Protein AF-A0A139TUH9-F1 (afdb_monomer_lite)

Sequence (144 aa):
MQRNECKPGTEVIIRGTIKEDDGTNIIPILVTIHDNEHEEKIFFEPSSLEPVAPKYDPKREFRKGDIVRFVGRGRKNYLLSPDNMEEFTVLEDERHEQVLVKCCEYTASFHFADLELIKPIEEIKAAPRILECLKRQLAGVSWR

pLDDT: mean 73.47, std 13.48, range [38.75, 92.69]

Foldseek 3Di:
DDPVVPDPPDDDDFDWAFDDDPPDQPFATWTWGDDPPDTDTDGDHPVPDDPPPPPDDPPALAAQFFKKFFQCPPPPPWPDDDPGPDIWGFHHGDDPQWTWTDDPVDIDIDGSVRMDGPGHVVVVVVVVVVVVVVVVVVVPDDDD

Secondary structure (DSSP, 8-state):
--GGG--TT-------EEEE--SSSSS-EEEEEEETTEEEEEEE-GGG---SS-SS-TT-S--TT-EEEE---S----SSPPPTT-EEEE-S--BTTEEEEE-SS-EEEEEGGGEEEEE-HHHHHHHHHHHHHHHHHHHT----

Structure (mmCIF, N/CA/C/O backbone):
data_AF-A0A139TUH9-F1
#
_entry.id   AF-A0A139TUH9-F1
#
loop_
_atom_site.group_PDB
_atom_site.id
_atom_site.type_symbol
_atom_site.label_atom_id
_atom_site.label_alt_id
_atom_site.label_comp_id
_atom_site.label_asym_id
_atom_site.label_entity_id
_atom_site.label_seq_id
_atom_site.pdbx_PDB_ins_code
_atom_site.Cartn_x
_atom_site.Cartn_y
_atom_site.Cartn_z
_atom_site.occupancy
_atom_site.B_iso_or_equiv
_atom_site.auth_seq_id
_atom_site.auth_comp_id
_atom_site.auth_asym_id
_atom_site.auth_atom_id
_atom_site.pdbx_PDB_model_num
ATOM 1 N N . MET A 1 1 ? -15.244 -1.158 26.781 1.00 72.75 1 MET A N 1
ATOM 2 C CA . MET A 1 1 ? -16.588 -1.442 27.329 1.00 72.75 1 MET A CA 1
ATOM 3 C C . MET A 1 1 ? -16.433 -1.949 28.749 1.00 72.75 1 MET A C 1
ATOM 5 O O . MET A 1 1 ? -15.415 -2.568 29.045 1.00 72.75 1 MET A O 1
ATOM 9 N N . GLN A 1 2 ? -17.394 -1.671 29.623 1.00 84.00 2 GLN A N 1
ATOM 10 C CA . GLN A 1 2 ? -17.440 -2.224 30.977 1.00 84.00 2 GLN A CA 1
ATOM 11 C C . GLN A 1 2 ? -18.132 -3.598 30.982 1.00 84.00 2 GLN A C 1
ATOM 13 O O . GLN A 1 2 ? -18.945 -3.898 30.113 1.00 84.00 2 GLN A O 1
ATOM 18 N N . ARG A 1 3 ? -17.839 -4.453 31.975 1.00 85.19 3 ARG A N 1
ATOM 19 C CA . ARG A 1 3 ? -18.349 -5.843 32.019 1.00 85.19 3 ARG A CA 1
ATOM 20 C C . ARG A 1 3 ? -19.882 -5.931 32.021 1.00 85.19 3 ARG A C 1
ATOM 22 O O . ARG A 1 3 ? -20.439 -6.870 31.468 1.00 85.19 3 ARG A O 1
ATOM 29 N N . ASN A 1 4 ? -20.559 -4.963 32.629 1.00 89.06 4 ASN A N 1
ATOM 30 C CA . ASN A 1 4 ? -22.023 -4.851 32.662 1.00 89.06 4 ASN A CA 1
ATOM 31 C C . ASN A 1 4 ? -22.647 -4.409 31.319 1.00 89.06 4 ASN A C 1
ATOM 33 O O . ASN A 1 4 ? -23.856 -4.552 31.134 1.00 89.06 4 ASN A O 1
ATOM 37 N N . GLU A 1 5 ? -21.844 -3.889 30.390 1.00 85.56 5 GLU A N 1
ATOM 38 C CA . GLU A 1 5 ? -22.258 -3.501 29.036 1.00 85.56 5 GLU A CA 1
ATOM 39 C C . GLU A 1 5 ? -22.130 -4.666 28.040 1.00 85.56 5 GLU A C 1
ATOM 41 O O . GLU A 1 5 ? -22.737 -4.627 26.973 1.00 85.56 5 GLU A O 1
ATOM 46 N N . CYS A 1 6 ? -21.388 -5.724 28.389 1.00 88.31 6 CYS A N 1
ATOM 47 C CA . CYS A 1 6 ? -21.193 -6.912 27.558 1.00 88.31 6 CYS A CA 1
ATOM 48 C C . CYS A 1 6 ? -22.419 -7.840 27.618 1.00 88.31 6 CYS A C 1
ATOM 50 O O . CYS A 1 6 ? -22.446 -8.805 28.386 1.00 88.31 6 CYS A O 1
ATOM 52 N N . LYS A 1 7 ? -23.453 -7.541 26.826 1.00 92.69 7 LYS A N 1
ATOM 53 C CA . LYS A 1 7 ? -24.684 -8.344 26.742 1.00 92.69 7 LYS A CA 1
ATOM 54 C C . LYS A 1 7 ? -24.660 -9.272 25.515 1.00 92.69 7 LYS A C 1
ATOM 56 O O . LYS A 1 7 ? -24.067 -8.915 24.498 1.00 92.69 7 LYS A O 1
ATOM 61 N N . PRO A 1 8 ? -25.313 -10.450 25.564 1.00 92.44 8 PRO A N 1
ATOM 62 C CA . PRO A 1 8 ? -25.478 -11.287 24.377 1.00 92.44 8 PRO A CA 1
ATOM 63 C C . PRO A 1 8 ? -26.131 -10.506 23.228 1.00 92.44 8 PRO A C 1
ATOM 65 O O . PRO A 1 8 ? -27.106 -9.789 23.446 1.00 92.44 8 PRO A O 1
ATOM 68 N N . GLY A 1 9 ? -25.586 -10.644 22.019 1.00 87.38 9 GLY A N 1
ATOM 69 C CA . GLY A 1 9 ? -26.046 -9.916 20.831 1.00 87.38 9 GLY A CA 1
ATOM 70 C C . GLY A 1 9 ? -25.457 -8.511 20.662 1.00 87.38 9 GLY A C 1
ATOM 71 O O . GLY A 1 9 ? -25.815 -7.826 19.712 1.00 87.38 9 GLY A O 1
ATOM 72 N N . THR A 1 10 ? -24.565 -8.057 21.549 1.00 86.44 10 THR A N 1
ATOM 73 C CA . THR A 1 10 ? -23.811 -6.818 21.325 1.00 86.44 10 THR A CA 1
ATOM 74 C C . THR A 1 10 ? -22.700 -7.045 20.301 1.00 86.44 10 THR A C 1
ATOM 76 O O . THR A 1 10 ? -21.795 -7.845 20.533 1.00 86.44 10 THR A O 1
ATOM 79 N N . GLU A 1 11 ? -22.762 -6.328 19.180 1.00 85.00 11 GLU A N 1
ATOM 80 C CA . GLU A 1 11 ? -21.690 -6.293 18.185 1.00 85.00 11 GLU A CA 1
ATOM 81 C C . GLU A 1 11 ? -20.485 -5.515 18.726 1.00 85.00 11 GLU A C 1
ATOM 83 O O . GLU A 1 11 ? -20.629 -4.453 19.338 1.00 85.00 11 GLU A O 1
ATOM 88 N N . VAL A 1 12 ? -19.283 -6.049 18.512 1.00 82.50 12 VAL A N 1
ATOM 89 C CA . VAL A 1 12 ? -18.024 -5.454 18.972 1.00 82.50 12 VAL A CA 1
ATOM 90 C C . VAL A 1 12 ? -16.986 -5.494 17.856 1.00 82.50 12 VAL A C 1
ATOM 92 O O . VAL A 1 12 ? -16.961 -6.428 17.061 1.00 82.50 12 VAL A O 1
ATOM 95 N N . ILE A 1 13 ? -16.103 -4.493 17.821 1.00 79.69 13 ILE A N 1
ATOM 96 C CA . ILE A 1 13 ? -14.946 -4.459 16.918 1.00 79.69 13 ILE A CA 1
ATOM 97 C C . ILE A 1 13 ? -13.692 -4.684 17.754 1.00 79.69 13 ILE A C 1
ATOM 99 O O . ILE A 1 13 ? -13.361 -3.868 18.619 1.00 79.69 13 ILE A O 1
ATOM 103 N N . ILE A 1 14 ? -12.981 -5.772 17.474 1.00 77.44 14 ILE A N 1
ATOM 104 C CA . ILE A 1 14 ? -11.679 -6.062 18.073 1.00 77.44 14 ILE A CA 1
ATOM 105 C C . ILE A 1 14 ? -10.605 -5.668 17.062 1.00 77.44 14 ILE A C 1
ATOM 107 O O . ILE A 1 14 ? -10.691 -6.012 15.887 1.00 77.44 14 ILE A O 1
ATOM 111 N N . ARG A 1 15 ? -9.600 -4.911 17.507 1.00 75.38 15 ARG A N 1
ATOM 112 C CA . ARG A 1 15 ? -8.463 -4.516 16.669 1.00 75.38 15 ARG A CA 1
ATOM 113 C C . ARG A 1 15 ? -7.263 -5.393 16.998 1.00 75.38 15 ARG A C 1
ATOM 115 O O . ARG A 1 15 ? -6.936 -5.570 18.167 1.00 75.38 15 ARG A O 1
ATOM 122 N N . GLY A 1 16 ? -6.596 -5.887 15.966 1.00 77.88 16 GLY A N 1
ATOM 123 C CA . GLY A 1 16 ? -5.379 -6.682 16.076 1.00 77.88 16 GLY A CA 1
ATOM 124 C C . GLY A 1 16 ? -4.411 -6.370 14.941 1.00 77.88 16 GLY A C 1
ATOM 125 O O . GLY A 1 16 ? -4.716 -5.574 14.052 1.00 77.88 16 GLY A O 1
ATOM 126 N N . THR A 1 17 ? -3.235 -6.986 14.986 1.00 80.81 17 THR A N 1
ATOM 127 C CA . THR A 1 17 ? -2.209 -6.871 13.941 1.00 80.81 17 THR A CA 1
ATOM 128 C C . THR A 1 17 ? -1.939 -8.247 13.351 1.00 80.81 17 THR A C 1
ATOM 130 O O . THR A 1 17 ? -1.748 -9.203 14.101 1.00 80.81 17 THR A O 1
ATOM 133 N N . ILE A 1 18 ? -1.905 -8.352 12.022 1.00 82.00 18 ILE A N 1
ATOM 134 C CA . ILE A 1 18 ? -1.500 -9.585 11.337 1.00 82.00 18 ILE A CA 1
ATOM 135 C C . ILE A 1 18 ? -0.025 -9.848 11.651 1.00 82.00 18 ILE A C 1
ATOM 137 O O . ILE A 1 18 ? 0.817 -8.971 11.456 1.00 82.00 18 ILE A O 1
ATOM 141 N N . LYS A 1 19 ? 0.275 -11.041 12.164 1.00 80.25 19 LYS A N 1
ATOM 142 C CA . LYS A 1 19 ? 1.633 -11.469 12.508 1.00 80.25 19 LYS A CA 1
ATOM 143 C C . LYS A 1 19 ? 2.261 -12.263 11.372 1.00 80.25 19 LYS A C 1
ATOM 145 O O . LYS A 1 19 ? 3.390 -11.974 10.992 1.00 80.25 19 LYS A O 1
ATOM 150 N N . GLU A 1 20 ? 1.523 -13.234 10.845 1.00 76.12 20 GLU A N 1
ATOM 151 C CA . GLU A 1 20 ? 1.968 -14.147 9.793 1.00 76.12 20 GLU A CA 1
ATOM 152 C C . GLU A 1 20 ? 0.795 -14.492 8.865 1.00 76.12 20 GLU A C 1
ATOM 154 O O . GLU A 1 20 ? -0.350 -14.615 9.309 1.00 76.12 20 GLU A O 1
ATOM 159 N N . ASP A 1 21 ? 1.120 -14.648 7.585 1.00 81.44 21 ASP A N 1
ATOM 160 C CA . ASP A 1 21 ? 0.280 -15.197 6.523 1.00 81.44 21 ASP A CA 1
ATOM 161 C C . ASP A 1 21 ? 1.205 -16.042 5.633 1.00 81.44 21 ASP A C 1
ATOM 163 O O . ASP A 1 21 ? 2.278 -15.573 5.239 1.00 81.44 21 ASP A O 1
ATOM 167 N N . ASP A 1 22 ? 0.837 -17.297 5.376 1.00 76.00 22 ASP A N 1
ATOM 168 C CA . ASP A 1 22 ? 1.632 -18.213 4.552 1.00 76.00 22 ASP A CA 1
ATOM 169 C C . ASP A 1 22 ? 1.313 -18.096 3.050 1.00 76.00 22 ASP A C 1
ATOM 171 O O . ASP A 1 22 ? 1.950 -18.757 2.225 1.00 76.00 22 ASP A O 1
ATOM 175 N N . GLY A 1 23 ? 0.360 -17.227 2.685 1.00 71.56 23 GLY A N 1
ATOM 176 C CA . GLY A 1 23 ? -0.062 -16.978 1.308 1.00 71.56 23 GLY A CA 1
ATOM 177 C C . GLY A 1 23 ? -0.900 -18.109 0.712 1.00 71.56 23 GLY A C 1
ATOM 178 O O . GLY A 1 23 ? -1.149 -18.122 -0.497 1.00 71.56 23 GLY A O 1
ATOM 179 N N . THR A 1 24 ? -1.322 -19.071 1.532 1.00 72.56 24 THR A N 1
ATOM 180 C CA . THR A 1 24 ? -2.201 -20.167 1.144 1.00 72.56 24 THR A CA 1
ATOM 181 C C . THR A 1 24 ? -3.566 -20.013 1.805 1.00 72.56 24 THR A C 1
ATOM 183 O O . THR A 1 24 ? -3.721 -19.389 2.845 1.00 72.56 24 THR A O 1
ATOM 186 N N . ASN A 1 25 ? -4.579 -20.662 1.236 1.00 73.06 25 ASN A N 1
ATOM 187 C CA . ASN A 1 25 ? -5.897 -20.747 1.873 1.00 73.06 25 ASN A CA 1
ATOM 188 C C . ASN A 1 25 ? -5.989 -21.932 2.853 1.00 73.06 25 ASN A C 1
ATOM 190 O O . ASN A 1 25 ? -7.088 -22.374 3.179 1.00 73.06 25 ASN A O 1
ATOM 194 N N . ILE A 1 26 ? -4.851 -22.530 3.228 1.00 72.50 26 ILE A N 1
ATOM 195 C CA . ILE A 1 26 ? -4.803 -23.733 4.067 1.00 72.50 26 ILE A CA 1
ATOM 196 C C . ILE A 1 26 ? -4.783 -23.340 5.544 1.00 72.50 26 ILE A C 1
ATOM 198 O O . ILE A 1 26 ? -5.393 -24.026 6.365 1.00 72.50 26 ILE A O 1
ATOM 202 N N . ILE A 1 27 ? -4.090 -22.249 5.878 1.00 72.19 27 ILE A N 1
ATOM 203 C CA . ILE A 1 27 ? -3.929 -21.775 7.250 1.00 72.19 27 ILE A CA 1
ATOM 204 C C . ILE A 1 27 ? -4.627 -20.414 7.387 1.00 72.19 27 ILE A C 1
ATOM 206 O O . ILE A 1 27 ? -4.357 -19.512 6.597 1.00 72.19 27 ILE A O 1
ATOM 210 N N . PRO A 1 28 ? -5.521 -20.232 8.376 1.00 78.31 28 PRO A N 1
ATOM 211 C CA . PRO A 1 28 ? -6.118 -18.928 8.638 1.00 78.31 28 PRO A CA 1
ATOM 212 C C . PRO A 1 28 ? -5.060 -17.908 9.089 1.00 78.31 28 PRO A C 1
ATOM 214 O O . PRO A 1 28 ? -4.001 -18.266 9.606 1.00 78.31 28 PRO A O 1
ATOM 217 N N . ILE A 1 29 ? -5.361 -16.619 8.957 1.00 80.50 29 ILE A N 1
ATOM 218 C CA . ILE A 1 29 ? -4.413 -15.541 9.252 1.00 80.50 29 ILE A CA 1
ATOM 219 C C . ILE A 1 29 ? -4.152 -15.471 10.758 1.00 80.50 29 ILE A C 1
ATOM 221 O O . ILE A 1 29 ? -5.082 -15.365 11.566 1.00 80.50 29 ILE A O 1
ATOM 225 N N . LEU A 1 30 ? -2.873 -15.483 11.141 1.00 80.56 30 LEU A N 1
ATOM 226 C CA . LEU A 1 30 ? -2.466 -15.321 12.530 1.00 8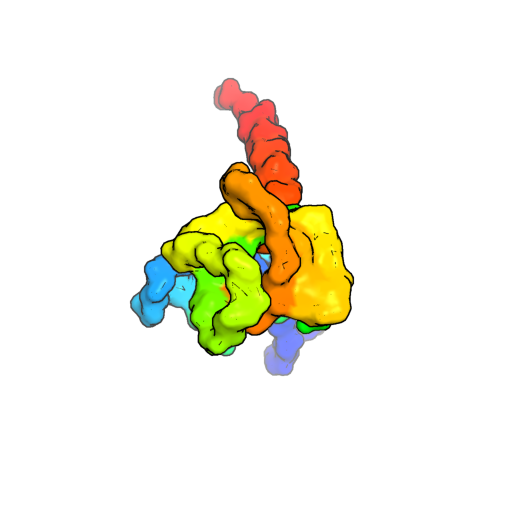0.56 30 LEU A CA 1
ATOM 227 C C . LEU A 1 30 ? -2.517 -13.841 12.915 1.00 80.56 30 LEU A C 1
ATOM 229 O O . LEU A 1 30 ? -1.710 -13.036 12.442 1.00 80.56 30 LEU A O 1
ATOM 233 N N . VAL A 1 31 ? -3.422 -13.486 13.825 1.00 80.50 31 VAL A N 1
ATOM 234 C CA . VAL A 1 31 ? -3.579 -12.120 14.331 1.00 80.50 31 VAL A CA 1
ATOM 235 C C . VAL A 1 31 ? -3.193 -12.065 15.805 1.00 80.50 31 VAL A C 1
ATOM 237 O O . VAL A 1 31 ? -3.652 -12.860 16.626 1.00 80.50 31 VAL A O 1
ATOM 240 N N . THR A 1 32 ? -2.359 -11.089 16.151 1.00 81.38 32 THR A N 1
ATOM 241 C CA . THR A 1 32 ? -2.093 -10.720 17.542 1.00 81.38 32 THR A CA 1
ATOM 242 C C . THR A 1 32 ? -3.101 -9.669 17.976 1.00 81.38 32 THR A C 1
ATOM 244 O O . THR A 1 32 ? -3.185 -8.595 17.371 1.00 81.38 32 THR A O 1
ATOM 247 N N . ILE A 1 33 ? -3.826 -9.947 19.054 1.00 81.06 33 ILE A N 1
ATOM 248 C CA . ILE A 1 33 ? -4.682 -8.968 19.723 1.00 81.06 33 ILE A CA 1
ATOM 249 C C . ILE A 1 33 ? -3.920 -8.524 20.971 1.00 81.06 33 ILE A C 1
ATOM 251 O O . ILE A 1 33 ? -3.615 -9.339 21.837 1.00 81.06 33 ILE A O 1
ATOM 255 N N . HIS A 1 34 ? -3.524 -7.251 21.027 1.00 65.88 34 HIS A N 1
ATOM 256 C CA . HIS A 1 34 ? -2.811 -6.734 22.192 1.00 65.88 34 HIS A CA 1
ATOM 257 C C . HIS A 1 34 ? -3.788 -6.537 23.350 1.00 65.88 34 HIS A C 1
ATOM 259 O O . HIS A 1 34 ? -4.624 -5.635 23.302 1.00 65.88 34 HIS A O 1
ATOM 265 N N . ASP A 1 35 ? -3.626 -7.335 24.402 1.00 55.41 35 ASP A N 1
ATOM 266 C CA . ASP A 1 35 ? -3.976 -6.924 25.755 1.00 55.41 35 ASP A CA 1
ATOM 267 C C . ASP A 1 35 ? -2.681 -6.497 26.457 1.00 55.41 35 ASP A C 1
ATOM 269 O O . ASP A 1 35 ? -1.619 -7.064 26.198 1.00 55.41 35 ASP A O 1
ATOM 273 N N . ASN A 1 36 ? -2.734 -5.458 27.289 1.00 52.19 36 ASN A N 1
ATOM 274 C CA . ASN A 1 36 ? -1.568 -4.678 27.737 1.00 52.19 36 ASN A CA 1
ATOM 275 C C . ASN A 1 36 ? -0.472 -5.481 28.469 1.00 52.19 36 ASN A C 1
ATOM 277 O O . ASN A 1 36 ? 0.595 -4.934 28.742 1.00 52.19 36 ASN A O 1
ATOM 281 N N . GLU A 1 37 ? -0.705 -6.759 28.770 1.00 54.97 37 GLU A N 1
ATOM 282 C CA . GLU A 1 37 ? 0.250 -7.630 29.451 1.00 54.97 37 GLU A CA 1
ATOM 283 C C . GLU A 1 37 ? 0.468 -8.985 28.755 1.00 54.97 37 GLU A C 1
ATOM 285 O O . GLU A 1 37 ? 1.505 -9.601 29.005 1.00 54.97 37 GLU A O 1
ATOM 290 N N . HIS A 1 38 ? -0.419 -9.450 27.860 1.00 57.41 38 HIS A N 1
ATOM 291 C CA . HIS A 1 38 ? -0.342 -10.775 27.219 1.00 57.41 38 HIS A CA 1
ATOM 292 C C . HIS A 1 38 ? -0.664 -10.712 25.714 1.00 57.41 38 HIS A C 1
ATOM 294 O O . HIS A 1 38 ? -1.657 -10.125 25.289 1.00 57.41 38 HIS A O 1
ATOM 300 N N . GLU A 1 39 ? 0.179 -11.350 24.894 1.00 61.88 39 GLU A N 1
ATOM 301 C CA . GLU A 1 39 ? -0.109 -11.582 23.474 1.00 61.88 39 GLU A CA 1
ATOM 302 C C . GLU A 1 39 ? -0.966 -12.841 23.328 1.00 61.88 39 GLU A C 1
ATOM 304 O O . GLU A 1 39 ? -0.444 -13.959 23.342 1.00 61.88 39 GLU A O 1
ATOM 309 N N . GLU A 1 40 ? -2.275 -12.674 23.144 1.00 66.38 40 GLU A N 1
ATOM 310 C CA . GLU A 1 40 ? -3.107 -13.769 22.655 1.00 66.38 40 GLU A CA 1
ATOM 311 C C . GLU A 1 40 ? -3.015 -13.852 21.128 1.00 66.38 40 GLU A C 1
ATOM 313 O O . GLU A 1 40 ? -3.193 -12.874 20.393 1.00 66.38 40 GLU A O 1
ATOM 318 N N . LYS A 1 41 ? -2.687 -15.057 20.659 1.00 71.50 41 LYS A N 1
ATOM 319 C CA . LYS A 1 41 ? -2.603 -15.418 19.247 1.00 71.50 41 LYS A CA 1
ATOM 320 C C . LYS A 1 41 ? -3.909 -16.079 18.843 1.00 71.50 41 LYS A C 1
ATOM 322 O O . LYS A 1 41 ? -4.210 -17.169 19.325 1.00 71.50 41 LYS A O 1
ATOM 327 N N . ILE A 1 42 ? -4.658 -15.432 17.959 1.00 78.94 42 ILE A N 1
ATOM 328 C CA . ILE A 1 42 ? -5.939 -15.946 17.476 1.00 78.94 42 ILE A CA 1
ATOM 329 C C . ILE A 1 42 ? -5.886 -16.020 15.952 1.00 78.94 42 ILE A C 1
ATOM 331 O O . ILE A 1 42 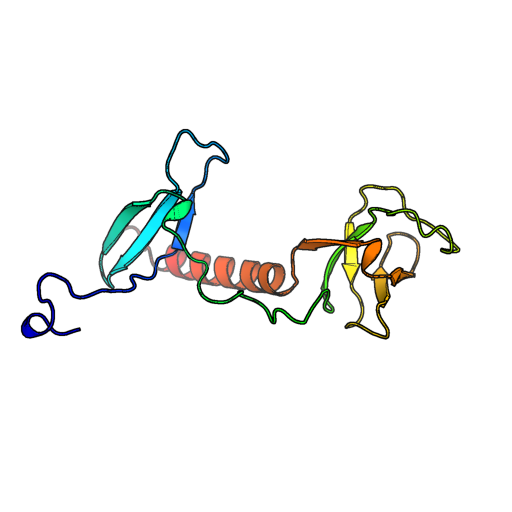? -5.355 -15.135 15.282 1.00 78.94 42 ILE A O 1
ATOM 335 N N . PHE A 1 43 ? -6.414 -17.115 15.419 1.00 82.38 43 PHE A N 1
ATOM 336 C CA . PHE A 1 43 ? -6.514 -17.360 13.989 1.00 82.38 43 PHE A CA 1
ATOM 337 C C . PHE A 1 43 ? -7.857 -16.850 13.473 1.00 82.38 43 PHE A C 1
ATOM 339 O O . PHE A 1 43 ? -8.900 -17.159 14.051 1.00 82.38 43 PHE A O 1
ATOM 346 N N . PHE A 1 44 ? -7.826 -16.086 12.385 1.00 81.69 44 PHE A N 1
ATOM 347 C CA . PHE A 1 44 ? -9.020 -15.562 11.731 1.00 81.69 44 PHE A CA 1
ATOM 348 C C . PHE A 1 44 ? -9.039 -15.954 10.260 1.00 81.69 44 PHE A C 1
ATOM 350 O O . PHE A 1 44 ? -8.024 -15.883 9.571 1.00 81.69 44 PHE A O 1
ATOM 357 N N . GLU A 1 45 ? -10.220 -16.310 9.763 1.00 81.88 45 GLU A N 1
ATOM 358 C CA . GLU A 1 45 ? -10.443 -16.396 8.322 1.00 81.88 45 GLU A CA 1
ATOM 359 C C . GLU A 1 45 ? -10.271 -15.006 7.685 1.00 81.88 45 GLU A C 1
ATOM 361 O O . GLU A 1 45 ? -10.781 -14.027 8.245 1.00 81.88 45 GLU A O 1
ATOM 366 N N . PRO A 1 46 ? -9.626 -14.891 6.509 1.00 78.50 46 PRO A N 1
ATOM 367 C CA . PRO A 1 46 ? -9.437 -13.607 5.835 1.00 78.50 46 PRO A CA 1
ATOM 368 C C . PRO A 1 46 ? -10.743 -12.837 5.610 1.00 78.50 46 PRO A C 1
ATOM 370 O O . PRO A 1 46 ? -10.771 -11.618 5.742 1.00 78.50 46 PRO A O 1
ATOM 373 N N . SER A 1 47 ? -11.846 -13.541 5.331 1.00 80.00 47 SER A N 1
ATOM 374 C CA . SER A 1 47 ? -13.173 -12.942 5.119 1.00 80.00 47 SER A CA 1
ATOM 375 C C . SER A 1 47 ? -13.757 -12.255 6.356 1.00 80.00 47 SER A C 1
ATOM 377 O O . SER A 1 47 ? -14.713 -11.496 6.233 1.00 80.00 47 SER A O 1
ATOM 379 N N . SER A 1 48 ? -13.219 -12.548 7.539 1.00 78.75 48 SER A N 1
ATOM 380 C CA . SER A 1 48 ? -13.654 -11.984 8.820 1.00 78.75 48 SER A CA 1
ATOM 381 C C . SER A 1 48 ? -12.808 -10.781 9.245 1.00 78.75 48 SER A C 1
ATOM 383 O O . SER A 1 48 ? -13.053 -10.204 10.304 1.00 78.75 48 SER A O 1
ATOM 385 N N . LEU A 1 49 ? -11.788 -10.427 8.456 1.00 78.75 49 LEU A N 1
ATOM 386 C CA . LEU A 1 49 ? -10.898 -9.307 8.720 1.00 78.75 49 LEU A CA 1
ATOM 387 C C . LEU A 1 49 ? -11.263 -8.132 7.820 1.00 78.75 49 LEU A C 1
ATOM 389 O O . LEU A 1 49 ? -11.246 -8.229 6.595 1.00 78.75 49 LEU A O 1
ATOM 393 N N . GLU A 1 50 ? -11.514 -6.987 8.440 1.00 76.12 50 GLU A N 1
ATOM 394 C CA . GLU A 1 50 ? -11.625 -5.722 7.728 1.00 76.12 50 GLU A CA 1
ATOM 395 C C . GLU A 1 50 ? -10.364 -4.890 7.977 1.00 76.12 50 GLU A C 1
ATOM 397 O O . GLU A 1 50 ? -9.933 -4.745 9.130 1.00 76.12 50 GLU A O 1
ATOM 402 N N . PRO A 1 51 ? -9.748 -4.312 6.930 1.00 69.00 51 PRO A N 1
ATOM 403 C CA . PRO A 1 51 ? -8.666 -3.369 7.133 1.00 69.00 51 PRO A CA 1
ATOM 404 C C . PRO A 1 51 ? -9.209 -2.172 7.915 1.00 69.00 51 PRO A C 1
ATOM 406 O O . PRO A 1 51 ? -10.138 -1.488 7.480 1.00 69.00 51 PRO A O 1
ATOM 409 N N . VAL A 1 52 ? -8.601 -1.876 9.066 1.00 67.25 52 VAL A N 1
ATOM 410 C CA . VAL A 1 52 ? -8.768 -0.560 9.692 1.00 67.25 52 VAL A CA 1
ATOM 411 C C . VAL A 1 52 ? -8.352 0.448 8.631 1.00 67.25 52 VAL A C 1
ATOM 413 O O . VAL A 1 52 ? -7.231 0.319 8.151 1.00 67.25 52 VAL A O 1
ATOM 416 N N . ALA A 1 53 ? -9.283 1.339 8.251 1.00 56.25 53 ALA A N 1
ATOM 417 C CA . ALA A 1 53 ? -9.197 2.404 7.243 1.00 56.25 53 ALA A CA 1
ATOM 418 C C . ALA A 1 53 ? -7.814 2.567 6.592 1.00 56.25 53 ALA A C 1
ATOM 420 O O . ALA A 1 53 ? -6.840 2.713 7.334 1.00 56.25 53 ALA A O 1
ATOM 421 N N . PRO A 1 54 ? -7.722 2.610 5.245 1.00 54.03 54 PRO A N 1
ATOM 422 C CA . PRO A 1 54 ? -6.462 2.468 4.525 1.00 54.03 54 PRO A CA 1
ATOM 423 C C . PRO A 1 54 ? -5.366 3.280 5.205 1.00 54.03 54 PRO A C 1
ATOM 425 O O . PRO A 1 54 ? -5.534 4.465 5.493 1.00 54.03 54 PRO A O 1
ATOM 428 N N . LYS A 1 55 ? -4.244 2.612 5.495 1.00 54.50 55 LYS A N 1
ATOM 429 C CA . LYS A 1 55 ? -3.078 3.167 6.206 1.00 54.50 55 LYS A CA 1
ATOM 430 C C . LYS A 1 55 ? -2.567 4.473 5.571 1.00 54.50 55 LYS A C 1
ATOM 432 O O . LYS A 1 55 ? -1.784 5.198 6.184 1.00 54.50 55 LYS A O 1
ATOM 437 N N . TYR A 1 56 ? -3.034 4.770 4.358 1.00 58.38 56 TYR A N 1
ATOM 438 C CA . TYR A 1 56 ? -2.699 5.908 3.531 1.00 58.38 56 TYR A CA 1
ATOM 439 C C . TYR A 1 56 ? -3.953 6.557 2.942 1.00 58.38 56 TYR A C 1
ATOM 441 O O . TYR A 1 56 ? -4.994 5.920 2.802 1.00 58.38 56 TYR A O 1
ATOM 449 N N . ASP A 1 57 ? -3.822 7.835 2.587 1.00 57.88 57 ASP A N 1
ATOM 450 C CA . ASP A 1 57 ? -4.868 8.600 1.912 1.00 57.88 57 ASP A CA 1
ATOM 451 C C . ASP A 1 57 ? -5.348 7.844 0.657 1.00 57.88 57 ASP A C 1
ATOM 453 O O . ASP A 1 57 ? -4.549 7.665 -0.261 1.00 57.88 57 ASP A O 1
ATOM 457 N N . PRO A 1 58 ? -6.616 7.395 0.588 1.00 57.81 58 PRO A N 1
ATOM 458 C CA . PRO A 1 58 ? -7.123 6.623 -0.546 1.00 57.81 58 PRO A CA 1
ATOM 459 C C . PRO A 1 58 ? -7.139 7.416 -1.859 1.00 57.81 58 PRO A C 1
ATOM 461 O O . PRO A 1 58 ? -7.418 6.843 -2.907 1.00 57.81 58 PRO A O 1
ATOM 464 N N . LYS A 1 59 ? -6.876 8.729 -1.812 1.00 67.56 59 LYS A N 1
ATOM 465 C CA . LYS A 1 59 ? -6.776 9.593 -2.992 1.00 67.56 59 LYS A CA 1
ATOM 466 C C . LYS A 1 59 ? -5.368 9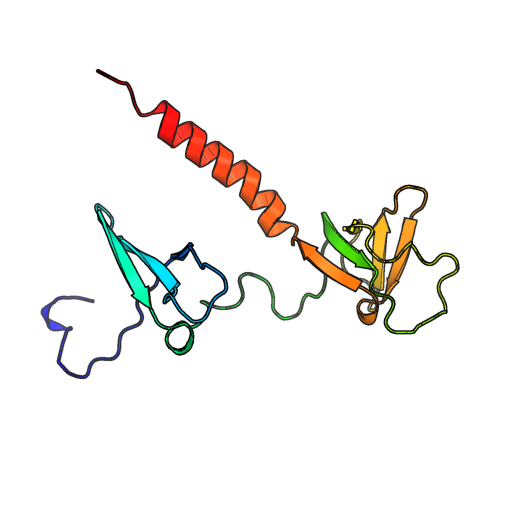.702 -3.572 1.00 67.56 59 LYS A C 1
ATOM 468 O O . LYS A 1 59 ? -5.247 10.274 -4.648 1.00 67.56 59 LYS A O 1
ATOM 473 N N . ARG A 1 60 ? -4.328 9.231 -2.872 1.00 73.31 60 ARG A N 1
ATOM 474 C CA . ARG A 1 60 ? -2.954 9.286 -3.390 1.00 73.31 60 ARG A CA 1
ATOM 475 C C . ARG A 1 60 ? -2.629 8.015 -4.172 1.00 73.31 60 ARG A C 1
ATOM 477 O O . ARG A 1 60 ? -2.904 6.916 -3.694 1.00 73.31 60 ARG A O 1
ATOM 484 N N . GLU A 1 61 ? -1.974 8.172 -5.309 1.00 76.88 61 GLU A N 1
ATOM 485 C CA . GLU A 1 61 ? -1.370 7.095 -6.091 1.00 76.88 61 GLU A CA 1
ATOM 486 C C . GLU A 1 61 ? 0.139 6.955 -5.791 1.00 76.88 61 GLU A C 1
ATOM 488 O O . GLU A 1 61 ? 0.619 5.836 -5.623 1.00 76.88 61 GLU A O 1
ATOM 493 N N . PHE A 1 62 ? 0.883 8.062 -5.625 1.00 86.12 62 PHE A N 1
ATOM 494 C CA . PHE A 1 62 ? 2.337 8.091 -5.391 1.00 86.12 62 PHE A CA 1
ATOM 495 C C . PHE A 1 62 ? 2.786 9.271 -4.501 1.00 86.12 62 PHE A C 1
ATOM 497 O O . PHE A 1 62 ? 2.135 10.304 -4.393 1.00 86.12 62 PHE A O 1
ATOM 504 N N . ARG A 1 63 ? 3.938 9.156 -3.837 1.00 86.69 63 ARG A N 1
ATOM 505 C CA . ARG A 1 63 ? 4.575 10.237 -3.062 1.00 86.69 63 ARG A CA 1
ATOM 506 C C . ARG A 1 63 ? 6.079 10.239 -3.212 1.00 86.69 63 ARG A C 1
ATOM 508 O O . ARG A 1 63 ? 6.702 9.207 -3.456 1.00 86.69 63 ARG A O 1
ATOM 515 N N . LYS A 1 64 ? 6.683 11.397 -2.943 1.00 89.38 64 LYS A N 1
ATOM 516 C CA . LYS A 1 64 ? 8.132 11.526 -2.816 1.00 89.38 64 LYS A CA 1
ATOM 517 C C . LYS A 1 64 ? 8.712 10.474 -1.867 1.00 89.38 64 LYS A C 1
ATOM 519 O O . LYS A 1 64 ? 8.442 10.475 -0.663 1.00 89.38 64 LYS A O 1
ATOM 524 N N . GLY A 1 65 ? 9.597 9.646 -2.414 1.00 86.56 65 GLY A N 1
ATOM 525 C CA . GLY A 1 65 ? 10.295 8.568 -1.722 1.00 86.56 65 GLY A CA 1
ATOM 526 C C . GLY A 1 65 ? 9.668 7.181 -1.883 1.00 86.56 65 GLY A C 1
ATOM 527 O O . GLY A 1 65 ? 10.273 6.222 -1.409 1.00 86.56 65 GLY A O 1
ATOM 528 N N . ASP A 1 66 ? 8.506 7.054 -2.527 1.00 89.19 66 ASP A N 1
ATOM 529 C CA . ASP A 1 66 ? 7.938 5.748 -2.872 1.00 89.19 66 ASP A CA 1
ATOM 530 C C . ASP A 1 66 ? 8.877 4.988 -3.822 1.00 89.19 66 ASP A C 1
ATOM 532 O O . ASP A 1 66 ? 9.587 5.593 -4.634 1.00 89.19 66 ASP A O 1
ATOM 536 N N . ILE A 1 67 ? 8.876 3.658 -3.723 1.00 89.19 67 ILE A N 1
ATOM 537 C CA . ILE A 1 67 ? 9.544 2.765 -4.669 1.00 89.19 67 ILE A CA 1
ATOM 538 C C . ILE A 1 67 ? 8.496 2.204 -5.617 1.00 89.19 67 ILE A C 1
ATOM 540 O O . ILE A 1 67 ? 7.524 1.578 -5.187 1.00 89.19 67 ILE A O 1
ATOM 544 N N . VAL A 1 68 ? 8.710 2.426 -6.905 1.00 88.50 68 VAL A N 1
ATOM 545 C CA . VAL A 1 68 ? 7.786 2.072 -7.981 1.00 88.50 68 VAL A CA 1
ATOM 546 C C . VAL A 1 68 ? 8.495 1.239 -9.035 1.00 88.50 68 VAL A C 1
ATOM 548 O O . VAL A 1 68 ? 9.715 1.285 -9.150 1.00 88.50 68 VAL A O 1
ATOM 551 N N . ARG A 1 69 ? 7.738 0.498 -9.833 1.00 88.19 69 ARG A N 1
ATOM 552 C CA . ARG A 1 69 ? 8.247 -0.283 -10.961 1.00 88.19 69 ARG A CA 1
ATOM 553 C C . ARG A 1 69 ? 7.544 0.138 -12.236 1.00 88.19 69 ARG A C 1
ATOM 555 O O . ARG A 1 69 ? 6.334 0.354 -12.234 1.00 88.19 69 ARG A O 1
ATOM 562 N N . PHE A 1 70 ? 8.293 0.221 -13.330 1.00 85.44 70 PHE A N 1
ATOM 563 C CA . PHE A 1 70 ? 7.699 0.431 -14.644 1.00 85.44 70 PHE A CA 1
ATOM 564 C C . PHE A 1 70 ? 7.074 -0.873 -15.153 1.00 85.44 70 PHE A C 1
ATOM 566 O O . PHE A 1 70 ? 7.748 -1.900 -15.250 1.00 85.44 70 PHE A O 1
ATOM 573 N N . VAL A 1 71 ? 5.778 -0.827 -15.461 1.00 82.69 71 VAL A N 1
ATOM 574 C CA . VAL A 1 71 ? 5.003 -1.976 -15.967 1.00 82.69 71 VAL A CA 1
ATOM 575 C C . VAL A 1 71 ? 4.507 -1.779 -17.397 1.00 82.69 71 VAL A C 1
ATOM 577 O O . VAL A 1 71 ? 3.992 -2.721 -17.994 1.00 82.69 71 VAL A O 1
ATOM 580 N N . GLY A 1 72 ? 4.667 -0.573 -17.956 1.00 71.25 72 GLY A N 1
ATOM 581 C CA . GLY A 1 72 ? 4.461 -0.280 -19.374 1.00 71.25 72 GLY A CA 1
ATOM 582 C C . GLY A 1 72 ? 3.146 -0.822 -19.939 1.00 71.25 72 GLY A C 1
ATOM 583 O O . GLY A 1 72 ? 3.161 -1.672 -20.831 1.00 71.25 72 GLY A O 1
ATOM 584 N N . ARG A 1 73 ? 1.993 -0.307 -19.487 1.00 70.88 73 ARG A N 1
ATOM 585 C CA . ARG A 1 73 ? 0.656 -0.773 -19.922 1.00 70.88 73 ARG A CA 1
ATOM 586 C C . ARG A 1 73 ? 0.252 -0.271 -21.320 1.00 70.88 73 ARG A C 1
ATOM 588 O O . ARG A 1 73 ? -0.929 -0.200 -21.651 1.00 70.88 73 ARG A O 1
ATOM 595 N N . GLY A 1 74 ? 1.231 0.037 -22.172 1.00 57.28 74 GLY A N 1
ATOM 596 C CA . GLY A 1 74 ? 1.034 0.294 -23.600 1.00 57.28 74 GLY A CA 1
ATOM 597 C C . GLY A 1 74 ? 1.040 1.761 -24.037 1.00 57.28 74 GLY A C 1
ATOM 598 O O . GLY A 1 74 ? 0.870 2.018 -25.229 1.00 57.28 74 GLY A O 1
ATOM 599 N N . ARG A 1 75 ? 1.288 2.733 -23.148 1.00 59.16 75 ARG A N 1
ATOM 600 C CA . ARG A 1 75 ? 1.466 4.143 -23.546 1.00 59.16 75 ARG A CA 1
ATOM 601 C C . ARG A 1 75 ? 2.914 4.386 -23.993 1.00 59.16 75 ARG A C 1
ATOM 603 O O . ARG A 1 75 ? 3.783 4.746 -23.212 1.00 59.16 75 ARG A O 1
ATOM 610 N N . LYS A 1 76 ? 3.195 4.155 -25.278 1.00 57.16 76 LYS A N 1
ATOM 611 C CA . LYS A 1 76 ? 4.555 4.185 -25.863 1.00 57.16 76 LYS A CA 1
ATOM 612 C C . LYS A 1 76 ? 5.078 5.588 -26.227 1.00 57.16 76 LYS A C 1
ATOM 614 O O . LYS A 1 76 ? 5.737 5.738 -27.249 1.00 57.16 76 LYS A O 1
ATOM 619 N N . ASN A 1 77 ? 4.794 6.610 -25.419 1.00 61.69 77 ASN A N 1
ATOM 620 C CA . ASN A 1 77 ? 5.226 7.989 -25.709 1.00 61.69 77 ASN A CA 1
ATOM 621 C C . ASN A 1 77 ? 6.391 8.472 -24.826 1.00 61.69 77 ASN A C 1
ATOM 623 O O . ASN A 1 77 ? 6.646 9.672 -24.748 1.00 61.69 77 ASN A O 1
ATOM 627 N N . TYR A 1 78 ? 7.106 7.564 -24.160 1.00 70.31 78 TYR A N 1
ATOM 628 C CA . TYR A 1 78 ? 8.288 7.924 -23.380 1.00 70.31 78 TYR A CA 1
ATOM 629 C C . TYR A 1 78 ? 9.527 7.930 -24.272 1.00 70.31 78 TYR A C 1
ATOM 631 O O . TYR A 1 78 ? 9.790 6.964 -24.985 1.00 70.31 78 TYR A O 1
ATOM 639 N N . LEU A 1 79 ? 10.302 9.017 -24.201 1.00 65.06 79 LEU A N 1
ATOM 640 C CA . LEU A 1 79 ? 11.591 9.152 -24.894 1.00 65.06 79 LEU A CA 1
ATOM 641 C C . LEU A 1 79 ? 12.555 8.011 -24.539 1.00 65.06 79 LEU A C 1
ATOM 643 O O . LEU A 1 79 ? 13.337 7.583 -25.382 1.00 65.06 79 LEU A O 1
ATOM 647 N N . LEU A 1 80 ? 12.472 7.519 -23.300 1.00 66.38 80 LEU A N 1
ATOM 648 C CA . LEU A 1 80 ? 13.227 6.387 -22.776 1.00 66.38 80 LEU A CA 1
ATOM 649 C C . LEU A 1 80 ? 12.281 5.548 -21.913 1.00 66.38 80 LEU A C 1
ATOM 651 O O . LEU A 1 80 ? 11.741 6.042 -20.922 1.00 66.38 80 LEU A O 1
ATOM 655 N N . SER A 1 81 ? 12.048 4.299 -22.314 1.00 65.44 81 SER A N 1
ATOM 656 C CA . SER A 1 81 ? 11.327 3.324 -21.490 1.00 65.44 81 SER A CA 1
ATOM 657 C C . SER A 1 81 ? 12.365 2.501 -20.729 1.00 65.44 81 SER A C 1
ATOM 659 O O . SER A 1 81 ? 13.245 1.944 -21.388 1.00 65.44 81 SER A O 1
ATOM 661 N N . PRO A 1 82 ? 12.305 2.447 -19.389 1.00 67.19 82 PRO A N 1
ATOM 662 C CA . PRO A 1 82 ? 13.204 1.604 -18.620 1.00 67.19 82 PRO A CA 1
ATOM 663 C C . PRO A 1 82 ? 12.949 0.128 -18.923 1.00 67.19 82 PRO A C 1
ATOM 665 O O . PRO A 1 82 ? 11.860 -0.238 -19.380 1.00 67.19 82 PRO A O 1
ATOM 668 N N . ASP A 1 83 ? 13.927 -0.722 -18.621 1.00 66.50 83 ASP A N 1
ATOM 669 C CA . ASP A 1 83 ? 13.714 -2.161 -18.686 1.00 66.50 83 ASP A CA 1
ATOM 670 C C . ASP A 1 83 ? 12.606 -2.566 -17.705 1.00 66.50 83 ASP A C 1
ATOM 672 O O . ASP A 1 83 ? 12.568 -2.157 -16.538 1.00 66.50 83 ASP A O 1
ATOM 676 N N . ASN A 1 84 ? 11.674 -3.385 -18.195 1.00 62.19 84 ASN A N 1
ATOM 677 C CA . ASN A 1 84 ? 10.634 -3.965 -17.358 1.00 62.19 84 ASN A CA 1
ATOM 678 C C . ASN A 1 84 ? 11.323 -4.733 -16.221 1.00 62.19 84 ASN A C 1
ATOM 680 O O . ASN A 1 84 ? 12.132 -5.610 -16.513 1.00 62.19 84 ASN A O 1
ATOM 684 N N . MET A 1 85 ? 10.950 -4.437 -14.969 1.00 62.97 85 MET A N 1
ATOM 685 C CA . MET A 1 85 ? 11.430 -5.014 -13.691 1.00 62.97 85 MET A CA 1
ATOM 686 C C . MET A 1 85 ? 12.344 -4.128 -12.837 1.00 62.97 85 MET A C 1
ATOM 688 O O . MET A 1 85 ? 12.520 -4.450 -11.662 1.00 62.97 85 MET A O 1
ATOM 692 N N . GLU A 1 86 ? 12.874 -3.014 -13.341 1.00 75.06 86 GLU A N 1
ATOM 693 C CA . GLU A 1 86 ? 13.696 -2.132 -12.503 1.00 75.06 86 GLU A CA 1
ATOM 694 C C . GLU A 1 86 ? 12.834 -1.312 -11.514 1.00 75.06 86 GLU A C 1
ATOM 696 O O . GLU A 1 86 ? 11.711 -0.891 -11.819 1.00 75.06 86 GLU A O 1
ATOM 701 N N . GLU A 1 87 ? 13.340 -1.157 -10.286 1.00 85.94 87 GLU A N 1
ATOM 702 C CA . GLU A 1 87 ? 12.692 -0.415 -9.200 1.00 85.94 87 GLU A CA 1
ATOM 703 C C . GLU A 1 87 ? 13.269 0.999 -9.100 1.00 85.94 87 GLU A C 1
ATOM 705 O O . GLU A 1 87 ? 14.481 1.199 -9.040 1.00 85.94 87 GLU A O 1
ATOM 710 N N . PHE A 1 88 ? 12.386 1.990 -9.025 1.00 85.94 88 PHE A N 1
ATOM 711 C CA . PHE A 1 88 ? 12.721 3.405 -9.085 1.00 85.94 88 PHE A CA 1
ATOM 712 C C . PHE A 1 88 ? 12.222 4.141 -7.857 1.00 85.94 88 PHE A C 1
ATOM 714 O O . PHE A 1 88 ? 11.141 3.860 -7.347 1.00 85.94 88 PHE A O 1
ATOM 721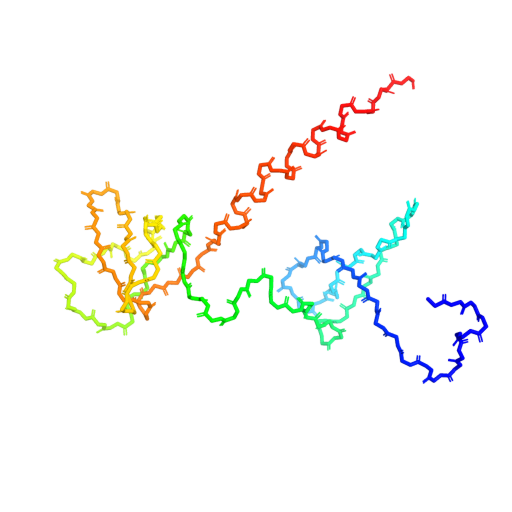 N N . THR A 1 89 ? 12.976 5.146 -7.415 1.00 89.62 89 THR A N 1
ATOM 722 C CA . THR A 1 89 ? 12.515 6.051 -6.359 1.00 89.62 89 THR A CA 1
ATOM 723 C C . THR A 1 89 ? 11.806 7.256 -6.956 1.00 89.62 89 THR A C 1
ATOM 725 O O . THR A 1 89 ? 12.348 7.951 -7.819 1.00 89.62 89 THR A O 1
ATOM 728 N N . VAL A 1 90 ? 10.620 7.547 -6.434 1.00 89.75 90 VAL A N 1
ATOM 729 C CA . VAL A 1 90 ? 9.877 8.770 -6.723 1.00 89.75 90 VAL A CA 1
ATOM 730 C C . VAL A 1 90 ? 10.586 9.980 -6.105 1.00 89.75 90 VAL A C 1
ATOM 732 O O . VAL A 1 90 ? 10.870 10.013 -4.906 1.00 89.75 90 VAL A O 1
ATOM 735 N N . LEU A 1 91 ? 10.869 11.000 -6.914 1.00 87.81 91 LEU A N 1
ATOM 736 C CA . LEU A 1 91 ? 11.618 12.193 -6.504 1.00 87.81 91 LEU A CA 1
ATOM 737 C C . LEU A 1 91 ? 10.733 13.363 -6.063 1.00 87.81 91 LEU A C 1
ATOM 739 O O . LEU A 1 91 ? 11.160 14.173 -5.232 1.00 87.81 91 LEU A O 1
ATOM 743 N N . GLU A 1 92 ? 9.521 13.451 -6.603 1.00 86.25 92 GLU A N 1
ATOM 744 C CA . GLU A 1 92 ? 8.558 14.522 -6.341 1.00 86.25 92 GLU A CA 1
ATOM 745 C C . GLU A 1 92 ? 7.163 13.948 -6.104 1.00 86.25 92 GLU A C 1
ATOM 747 O O . GLU A 1 92 ? 6.857 12.848 -6.556 1.00 86.25 92 GLU A O 1
ATOM 752 N N . ASP A 1 93 ? 6.328 14.694 -5.381 1.00 80.94 93 ASP A N 1
ATOM 753 C CA . ASP A 1 93 ? 4.916 14.346 -5.234 1.00 80.94 93 ASP A CA 1
ATOM 754 C C . ASP A 1 93 ? 4.174 14.482 -6.574 1.00 80.94 93 ASP A C 1
ATOM 756 O O . ASP A 1 93 ? 4.646 15.131 -7.511 1.00 80.94 93 ASP A O 1
ATOM 760 N N . GLU A 1 94 ? 2.998 13.868 -6.640 1.00 81.38 94 GLU A N 1
ATOM 761 C CA . GLU A 1 94 ? 2.116 13.829 -7.806 1.00 81.38 94 GLU A CA 1
ATOM 762 C C . GLU A 1 94 ? 1.918 15.195 -8.472 1.00 81.38 94 GLU A C 1
ATOM 764 O O . GLU A 1 94 ? 1.544 16.185 -7.834 1.00 81.38 94 GLU A O 1
ATOM 769 N N . ARG A 1 95 ? 2.099 15.239 -9.796 1.00 79.62 95 ARG A N 1
ATOM 770 C CA . ARG A 1 95 ? 1.764 16.408 -10.614 1.00 79.62 95 ARG A CA 1
ATOM 771 C C . ARG A 1 95 ? 1.108 15.972 -11.911 1.00 79.62 95 ARG A C 1
ATOM 773 O O . ARG A 1 95 ? 1.740 15.310 -12.723 1.00 79.62 95 ARG A O 1
ATOM 780 N N . HIS A 1 96 ? -0.125 16.425 -12.140 1.00 79.12 96 HIS A N 1
ATOM 781 C CA . HIS A 1 96 ? -0.840 16.237 -13.411 1.00 79.12 96 HIS A CA 1
ATOM 782 C C . HIS A 1 96 ? -0.811 14.777 -13.914 1.00 79.12 96 HIS A C 1
ATOM 784 O O . HIS A 1 96 ? -0.440 14.527 -15.057 1.00 79.12 96 HIS A O 1
ATOM 790 N N . GLU A 1 97 ? -1.156 13.822 -13.040 1.00 81.62 97 GLU A N 1
ATOM 791 C CA . GLU A 1 97 ? -1.198 12.374 -13.343 1.00 81.62 97 GLU A CA 1
ATOM 792 C C . GLU A 1 97 ? 0.166 11.728 -13.658 1.00 81.62 97 GLU A C 1
ATOM 794 O O . GLU A 1 97 ? 0.251 10.587 -14.130 1.00 81.62 97 GLU A O 1
ATOM 799 N N . GLN A 1 98 ? 1.248 12.461 -13.394 1.00 85.25 98 GLN A N 1
ATOM 800 C CA . GLN A 1 98 ? 2.617 12.026 -13.607 1.00 85.25 98 GLN A CA 1
ATOM 801 C C . GLN A 1 98 ? 3.451 12.165 -12.342 1.00 85.25 98 GLN A C 1
ATOM 803 O O . GLN A 1 98 ? 3.175 12.965 -11.442 1.00 85.25 98 GLN A O 1
ATOM 808 N N . VAL A 1 99 ? 4.510 11.370 -12.300 1.00 87.44 99 VAL A N 1
ATOM 809 C CA . VAL A 1 99 ? 5.488 11.388 -11.225 1.00 87.44 99 VAL A CA 1
ATOM 810 C C . VAL A 1 99 ? 6.896 11.332 -11.800 1.00 87.44 99 VAL A C 1
ATOM 812 O O . VAL A 1 99 ? 7.172 10.600 -12.753 1.00 87.44 99 VAL A O 1
ATOM 815 N N . LEU A 1 100 ? 7.788 12.134 -11.221 1.00 87.75 100 LEU A N 1
ATOM 816 C CA . LEU A 1 100 ? 9.202 12.131 -11.565 1.00 87.75 100 LEU A CA 1
ATOM 817 C C . LEU A 1 100 ? 9.903 11.016 -10.793 1.00 87.75 100 LEU A C 1
ATOM 819 O O . LEU A 1 100 ? 9.886 11.007 -9.560 1.00 87.75 100 LEU A O 1
ATOM 823 N N . VAL A 1 101 ? 10.565 10.112 -11.507 1.00 86.06 101 VAL A N 1
ATOM 824 C CA . VAL A 1 101 ? 11.316 9.004 -10.908 1.00 86.06 101 VAL A CA 1
ATOM 825 C C . VAL A 1 101 ? 12.798 9.094 -11.251 1.00 86.06 101 VAL A C 1
ATOM 827 O O . VAL A 1 101 ? 13.192 9.615 -12.302 1.00 86.06 101 VAL A O 1
ATOM 830 N N . LYS A 1 102 ? 13.631 8.571 -10.351 1.00 84.88 102 LYS A N 1
ATOM 831 C CA . LYS A 1 102 ? 15.062 8.375 -10.581 1.00 84.88 102 LYS A CA 1
ATOM 832 C C . LYS A 1 102 ? 15.312 6.960 -11.096 1.00 84.88 102 LYS A C 1
ATOM 834 O O . LYS A 1 102 ? 15.163 6.010 -10.332 1.00 84.88 102 LYS A O 1
ATOM 839 N N . CYS A 1 103 ? 15.722 6.856 -12.356 1.00 77.31 103 CYS A N 1
ATOM 840 C CA . CYS A 1 103 ? 16.300 5.645 -12.940 1.00 77.31 103 CYS A CA 1
ATOM 841 C C . CYS A 1 103 ? 17.820 5.641 -12.703 1.00 77.31 103 CYS A C 1
ATOM 843 O O . CYS A 1 103 ? 18.384 6.678 -12.334 1.00 77.31 103 CYS A O 1
ATOM 845 N N . CYS A 1 104 ? 18.493 4.502 -12.897 1.00 71.88 104 CYS A N 1
ATOM 846 C CA . CYS A 1 104 ? 19.941 4.409 -12.668 1.00 71.88 104 CYS A CA 1
ATOM 847 C C . CYS A 1 104 ? 20.742 5.449 -13.472 1.00 71.88 104 CYS A C 1
ATOM 849 O O . CYS A 1 104 ? 21.609 6.118 -12.912 1.00 71.88 104 CYS A O 1
ATOM 851 N N . GLU A 1 105 ? 20.394 5.643 -14.745 1.00 74.06 105 GLU A N 1
ATOM 852 C CA . GLU A 1 105 ? 21.158 6.484 -15.681 1.00 74.06 105 GLU A CA 1
ATOM 853 C C . GLU A 1 105 ? 20.497 7.842 -15.982 1.00 74.06 105 GLU A C 1
ATOM 855 O O . GLU A 1 105 ? 21.115 8.729 -16.569 1.00 74.06 105 GLU A O 1
ATOM 860 N N . TYR A 1 106 ? 19.228 8.033 -15.609 1.00 78.75 106 TYR A N 1
ATOM 861 C CA . TYR A 1 106 ? 18.470 9.235 -15.961 1.00 78.75 106 TYR A CA 1
ATOM 862 C C . TYR A 1 106 ? 17.286 9.490 -15.026 1.00 78.75 106 TYR A C 1
ATOM 864 O O . TYR A 1 106 ? 16.877 8.645 -14.232 1.00 78.75 106 TYR A O 1
ATOM 872 N N . THR A 1 107 ? 16.699 10.678 -15.135 1.00 84.88 107 THR A N 1
ATOM 873 C CA . THR A 1 107 ? 15.417 11.017 -14.512 1.00 84.88 107 THR A CA 1
ATOM 874 C C . THR A 1 107 ? 14.349 11.149 -15.587 1.00 84.88 107 THR A C 1
ATOM 876 O O . THR A 1 107 ? 14.591 11.710 -16.655 1.00 84.88 107 THR A O 1
ATOM 879 N N . ALA A 1 108 ? 13.159 10.615 -15.322 1.00 84.00 108 ALA A N 1
ATOM 880 C CA . ALA A 1 108 ? 12.051 10.661 -16.269 1.00 84.00 108 ALA A CA 1
ATOM 881 C C . ALA A 1 108 ? 10.714 10.813 -15.547 1.00 84.00 108 ALA A C 1
ATOM 883 O O . ALA A 1 108 ? 10.560 10.405 -14.396 1.00 84.00 108 ALA A O 1
ATOM 884 N N . SER A 1 109 ? 9.760 11.441 -16.233 1.00 86.19 109 SER A N 1
ATOM 885 C CA . SER A 1 109 ? 8.378 11.548 -15.769 1.00 86.19 109 SER A CA 1
ATOM 886 C C . SER A 1 109 ? 7.551 10.451 -16.419 1.00 86.19 109 SER A C 1
ATOM 888 O O . SER A 1 109 ? 7.539 10.338 -17.646 1.00 86.19 109 SER A O 1
ATOM 890 N N . PHE A 1 110 ? 6.862 9.662 -15.601 1.00 84.50 110 PHE A N 1
ATOM 891 C CA . PHE A 1 110 ? 5.960 8.613 -16.067 1.00 84.50 110 PHE A CA 1
ATOM 892 C C . PHE A 1 110 ? 4.545 8.888 -15.596 1.00 84.50 110 PHE A C 1
ATOM 894 O O . PHE A 1 110 ? 4.329 9.440 -14.516 1.00 84.50 110 PHE A O 1
ATOM 901 N N . HIS A 1 111 ? 3.578 8.491 -16.415 1.00 86.25 111 HIS A N 1
ATOM 902 C CA . HIS A 1 111 ? 2.184 8.506 -16.019 1.00 86.25 111 HIS A CA 1
ATOM 903 C C . HIS A 1 111 ? 1.916 7.387 -15.013 1.00 86.25 111 HIS A C 1
ATOM 905 O O . HIS A 1 111 ? 2.423 6.275 -15.159 1.00 86.25 111 HIS A O 1
ATOM 911 N N . PHE A 1 112 ? 1.041 7.659 -14.049 1.00 85.12 112 PHE A N 1
ATOM 912 C CA . PHE A 1 112 ? 0.628 6.705 -13.018 1.00 85.12 112 PHE A CA 1
ATOM 913 C C . PHE A 1 112 ? 0.220 5.323 -13.551 1.00 85.12 112 PHE A C 1
ATOM 915 O O . PHE A 1 112 ? 0.634 4.304 -13.014 1.00 85.12 112 PHE A O 1
ATOM 922 N N . ALA A 1 113 ? -0.519 5.277 -14.665 1.00 83.12 113 ALA A N 1
ATOM 923 C CA . ALA A 1 113 ? -1.011 4.043 -15.275 1.00 83.12 113 ALA A CA 1
ATOM 924 C C . ALA A 1 113 ? 0.093 3.083 -15.761 1.00 83.12 113 ALA A C 1
ATOM 926 O O . ALA A 1 113 ? -0.181 1.902 -15.977 1.00 83.12 113 ALA A O 1
ATOM 927 N N . ASP A 1 114 ? 1.316 3.578 -15.962 1.00 84.25 114 ASP A N 1
ATOM 928 C CA . ASP A 1 114 ? 2.461 2.772 -16.397 1.00 84.25 114 ASP A CA 1
ATOM 929 C C . ASP A 1 114 ? 3.390 2.388 -15.237 1.00 84.25 114 ASP A C 1
ATOM 931 O O . ASP A 1 114 ? 4.432 1.765 -15.464 1.00 84.25 114 ASP A O 1
ATOM 935 N N . LEU A 1 115 ? 3.007 2.732 -14.005 1.00 84.94 115 LEU A N 1
ATOM 936 C CA . LEU A 1 115 ? 3.751 2.450 -12.790 1.00 84.94 115 LEU A CA 1
ATOM 937 C C . LEU A 1 115 ? 2.968 1.528 -11.855 1.00 84.94 115 LEU A C 1
ATOM 939 O O . LEU A 1 115 ? 1.747 1.585 -11.746 1.00 84.94 115 LEU A O 1
ATOM 943 N N . GLU A 1 116 ? 3.708 0.690 -11.145 1.00 87.50 116 GLU A N 1
ATOM 944 C CA . GLU A 1 116 ? 3.217 -0.127 -10.043 1.00 87.50 116 GLU A CA 1
ATOM 945 C C . GLU A 1 116 ? 3.925 0.304 -8.757 1.00 87.50 116 GLU A C 1
ATOM 947 O O . GLU A 1 116 ? 5.154 0.394 -8.720 1.00 87.50 116 GLU A O 1
ATOM 952 N N . LEU A 1 117 ? 3.164 0.594 -7.700 1.00 87.62 117 LEU A N 1
ATOM 953 C CA . LEU A 1 117 ? 3.723 0.905 -6.386 1.00 87.62 117 LEU A CA 1
ATOM 954 C C . LEU A 1 117 ? 4.235 -0.385 -5.733 1.00 87.62 117 LEU A C 1
ATOM 956 O O . LEU A 1 117 ? 3.447 -1.264 -5.398 1.00 87.62 117 LEU A O 1
ATOM 960 N N . ILE A 1 118 ? 5.550 -0.478 -5.527 1.00 87.38 118 ILE A N 1
ATOM 961 C CA . ILE A 1 118 ? 6.194 -1.645 -4.908 1.00 87.38 118 ILE A CA 1
ATOM 962 C C . ILE A 1 118 ? 6.302 -1.463 -3.396 1.00 87.38 118 ILE A C 1
ATOM 964 O O . ILE A 1 118 ? 5.946 -2.365 -2.641 1.00 87.38 118 ILE A O 1
ATOM 968 N N . LYS A 1 119 ? 6.800 -0.305 -2.938 1.00 85.38 119 LYS A N 1
ATOM 969 C CA . LYS A 1 119 ? 6.904 0.023 -1.506 1.00 85.38 119 LYS A CA 1
ATOM 970 C C . LYS A 1 119 ? 6.592 1.497 -1.247 1.00 85.38 119 LYS A C 1
ATOM 972 O O . LYS A 1 119 ? 7.290 2.355 -1.790 1.00 85.38 119 LYS A O 1
ATOM 977 N N . PRO A 1 120 ? 5.624 1.819 -0.375 1.00 85.81 120 PRO A N 1
ATOM 978 C CA . PRO A 1 120 ? 5.356 3.197 0.013 1.00 85.81 120 PRO A CA 1
ATOM 979 C C . PRO A 1 120 ? 6.432 3.745 0.968 1.00 85.81 120 PRO A C 1
ATOM 981 O O . PRO A 1 120 ? 6.961 3.037 1.831 1.00 85.81 120 PRO A O 1
ATOM 984 N N . ILE A 1 121 ? 6.715 5.045 0.878 1.00 83.81 121 ILE A N 1
ATOM 985 C CA . ILE A 1 121 ? 7.695 5.761 1.703 1.00 83.81 121 ILE A CA 1
ATOM 986 C C . ILE A 1 121 ? 7.385 5.660 3.194 1.00 83.81 121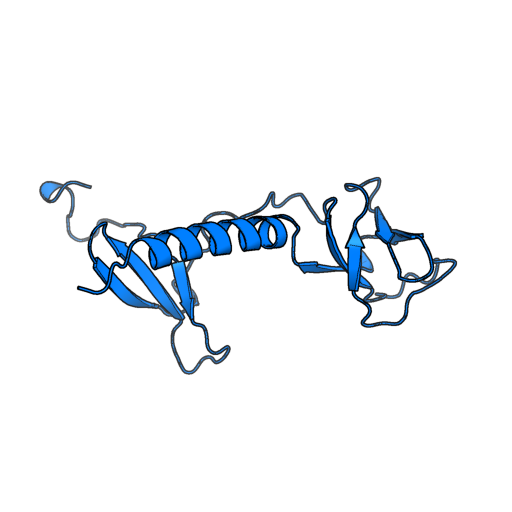 ILE A C 1
ATOM 988 O O . ILE A 1 121 ? 8.285 5.686 4.031 1.00 83.81 121 ILE A O 1
ATOM 992 N N . GLU A 1 122 ? 6.117 5.541 3.562 1.00 75.81 122 GLU A N 1
ATOM 993 C CA . GLU A 1 122 ? 5.698 5.386 4.945 1.00 75.81 122 GLU A CA 1
ATOM 994 C C . GLU A 1 122 ? 6.112 4.030 5.534 1.00 75.81 122 GLU A C 1
ATOM 996 O O . GLU A 1 122 ? 6.440 3.976 6.718 1.00 75.81 122 GLU A O 1
ATOM 1001 N N . GLU A 1 123 ? 6.161 2.954 4.741 1.00 73.31 123 GLU A N 1
ATOM 1002 C CA . GLU A 1 123 ? 6.731 1.670 5.183 1.00 73.31 123 GLU A CA 1
ATOM 1003 C C . GLU A 1 123 ? 8.251 1.755 5.298 1.00 73.31 123 GLU A C 1
ATOM 1005 O O . GLU A 1 123 ? 8.829 1.315 6.294 1.00 73.31 123 GLU A O 1
ATOM 1010 N N . ILE A 1 124 ? 8.893 2.424 4.339 1.00 73.19 124 ILE A N 1
ATOM 1011 C CA . ILE A 1 124 ? 10.344 2.642 4.332 1.00 73.19 124 ILE A CA 1
ATOM 1012 C C . ILE A 1 124 ? 10.780 3.488 5.535 1.00 73.19 124 ILE A C 1
ATOM 1014 O O . ILE A 1 124 ? 11.798 3.197 6.154 1.00 73.19 124 ILE A O 1
ATOM 1018 N N . LYS A 1 125 ? 10.005 4.512 5.912 1.00 70.62 125 LYS A N 1
ATOM 1019 C CA . LYS A 1 125 ? 10.249 5.351 7.100 1.00 70.62 125 LYS A CA 1
ATOM 1020 C C . LYS A 1 125 ? 9.863 4.661 8.409 1.00 70.62 125 LYS A C 1
ATOM 1022 O O . LYS A 1 125 ? 10.439 4.982 9.450 1.00 70.62 125 LYS A O 1
ATOM 1027 N N . ALA A 1 126 ? 8.908 3.731 8.390 1.00 60.25 126 ALA A N 1
ATOM 1028 C CA . ALA A 1 126 ? 8.549 2.945 9.567 1.00 60.25 126 ALA A CA 1
ATOM 1029 C C . ALA A 1 126 ? 9.613 1.888 9.902 1.00 60.25 126 ALA A C 1
ATOM 1031 O O . ALA A 1 126 ? 9.892 1.677 11.081 1.00 60.25 126 ALA A O 1
ATOM 1032 N N . ALA A 1 127 ? 10.263 1.287 8.902 1.00 57.41 127 ALA A N 1
ATOM 1033 C CA . ALA A 1 127 ? 11.309 0.279 9.091 1.00 57.41 127 ALA A CA 1
ATOM 1034 C C . ALA A 1 127 ? 12.457 0.702 10.043 1.00 57.41 127 ALA A C 1
ATOM 1036 O O . ALA A 1 127 ? 12.739 -0.045 10.981 1.00 57.41 127 ALA A O 1
ATOM 1037 N N . PRO A 1 128 ? 13.096 1.886 9.912 1.00 52.56 128 PRO A N 1
ATOM 1038 C CA . PRO A 1 128 ? 14.142 2.314 10.840 1.00 52.56 128 PRO A CA 1
ATOM 1039 C C . PRO A 1 128 ? 13.605 2.598 12.249 1.00 52.56 128 PRO A C 1
ATOM 1041 O O . PRO A 1 128 ? 14.299 2.311 13.221 1.00 52.56 128 PRO A O 1
ATOM 1044 N N . ARG A 1 129 ? 12.361 3.084 12.382 1.00 48.06 129 ARG A N 1
ATOM 1045 C CA . ARG A 1 129 ? 11.712 3.289 13.690 1.00 48.06 129 ARG A CA 1
ATOM 1046 C C . ARG A 1 129 ? 11.398 1.971 14.394 1.00 48.06 129 ARG A C 1
ATOM 1048 O O . ARG A 1 129 ? 11.656 1.857 15.585 1.00 48.06 129 ARG A O 1
ATOM 1055 N N . ILE A 1 130 ? 10.901 0.968 13.668 1.00 50.22 130 ILE A N 1
ATOM 1056 C CA . ILE A 1 130 ? 10.658 -0.380 14.203 1.00 50.22 130 ILE A CA 1
ATOM 1057 C C . ILE A 1 130 ? 11.984 -1.021 14.628 1.00 50.22 130 ILE A C 1
ATOM 1059 O O . ILE A 1 130 ? 12.061 -1.593 15.712 1.00 50.22 130 ILE A O 1
ATOM 1063 N N . LEU A 1 131 ? 13.054 -0.857 13.840 1.00 48.31 131 LEU A N 1
ATOM 1064 C CA . LEU A 1 131 ? 14.386 -1.353 14.196 1.00 48.31 131 LEU A CA 1
ATOM 1065 C C . LEU A 1 131 ? 14.949 -0.668 15.453 1.00 48.31 131 LEU A C 1
ATOM 1067 O O . LEU A 1 131 ? 15.593 -1.318 16.273 1.00 48.31 131 LEU A O 1
ATOM 1071 N N . GLU A 1 132 ? 14.725 0.637 15.615 1.00 48.69 132 GLU A N 1
ATOM 1072 C CA . GLU A 1 132 ? 15.145 1.393 16.800 1.00 48.69 132 GLU A CA 1
ATOM 1073 C C . GLU A 1 132 ? 14.332 1.003 18.047 1.00 48.69 132 GLU A C 1
ATOM 1075 O O . GLU A 1 132 ? 14.904 0.807 19.122 1.00 48.69 132 GLU A O 1
ATOM 1080 N N . CYS A 1 13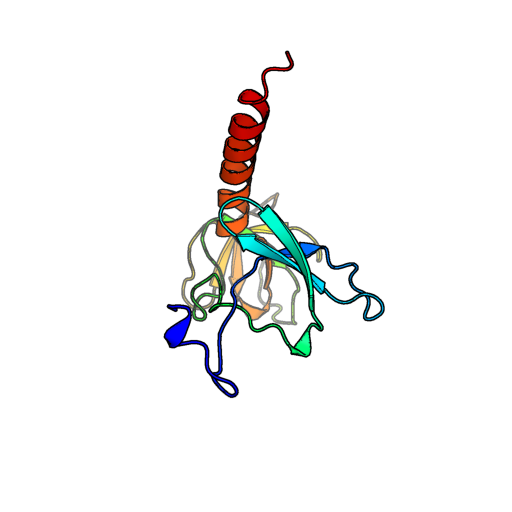3 ? 13.020 0.800 17.901 1.00 43.75 133 CYS A N 1
ATOM 1081 C CA . CYS A 1 133 ? 12.154 0.266 18.953 1.00 43.75 133 CYS A CA 1
ATOM 1082 C C . CYS A 1 133 ? 12.563 -1.157 19.370 1.00 43.75 133 CYS A C 1
ATOM 1084 O O . CYS A 1 133 ? 12.716 -1.409 20.565 1.00 43.75 133 CYS A O 1
ATOM 1086 N N . LEU A 1 134 ? 12.839 -2.052 18.413 1.00 45.94 134 LEU A N 1
ATOM 1087 C CA . LEU A 1 134 ? 13.329 -3.411 18.675 1.00 45.94 134 LEU A CA 1
ATOM 1088 C C . LEU A 1 134 ? 14.705 -3.403 19.351 1.00 45.94 134 LEU A C 1
ATOM 1090 O O . LEU A 1 134 ? 14.924 -4.138 20.310 1.00 45.94 134 LEU A O 1
ATOM 1094 N N . LYS A 1 135 ? 15.627 -2.534 18.916 1.00 50.78 135 LYS A N 1
ATOM 1095 C CA . LYS A 1 135 ? 16.934 -2.359 19.574 1.00 50.78 135 LYS A CA 1
ATOM 1096 C C . LYS A 1 135 ? 16.787 -1.898 21.023 1.00 50.78 135 LYS A C 1
ATOM 1098 O O . LYS A 1 135 ? 17.511 -2.394 21.878 1.00 50.78 135 LYS A O 1
ATOM 1103 N N . ARG A 1 136 ? 15.850 -0.990 21.319 1.00 51.81 136 ARG A N 1
ATOM 1104 C CA . ARG A 1 136 ? 15.554 -0.557 22.697 1.00 51.81 136 ARG A CA 1
ATOM 1105 C C . ARG A 1 136 ? 14.914 -1.661 23.538 1.00 51.81 136 ARG A C 1
ATOM 1107 O O . ARG A 1 136 ? 15.284 -1.805 24.698 1.00 51.81 136 ARG A O 1
ATOM 1114 N N . GLN A 1 137 ? 14.007 -2.454 22.965 1.00 50.47 137 GLN A N 1
ATOM 1115 C CA . GLN A 1 137 ? 13.413 -3.606 23.652 1.00 50.47 137 GLN A CA 1
ATOM 1116 C C . GLN A 1 137 ? 14.461 -4.682 23.970 1.00 50.47 137 GLN A C 1
ATOM 1118 O O . GLN A 1 137 ? 14.503 -5.171 25.093 1.00 50.47 137 GLN A O 1
ATOM 1123 N N . LEU A 1 138 ? 15.360 -4.992 23.031 1.00 51.44 138 LEU A N 1
ATOM 1124 C CA . LEU A 1 138 ? 16.437 -5.968 23.236 1.00 51.44 138 LEU A CA 1
ATOM 1125 C C . LEU A 1 138 ? 17.537 -5.455 24.179 1.00 51.44 138 LEU A C 1
ATOM 1127 O O . LEU A 1 138 ? 18.084 -6.233 24.954 1.00 51.44 138 LEU A O 1
ATOM 1131 N N . ALA A 1 139 ? 17.833 -4.151 24.174 1.00 54.53 139 ALA A N 1
ATOM 1132 C CA . ALA A 1 139 ? 18.788 -3.537 25.101 1.00 54.53 139 ALA A CA 1
ATOM 1133 C C . ALA A 1 139 ? 18.278 -3.464 26.556 1.00 54.53 139 ALA A C 1
ATOM 1135 O O . ALA A 1 139 ? 19.077 -3.288 27.472 1.00 54.53 139 ALA A O 1
ATOM 1136 N N . GLY A 1 140 ? 16.965 -3.601 26.778 1.00 49.03 140 GLY A N 1
ATOM 1137 C CA . GLY A 1 140 ? 16.355 -3.674 28.110 1.00 49.03 140 GLY A CA 1
ATOM 1138 C C . GLY A 1 140 ? 16.403 -5.064 28.755 1.00 49.03 140 GLY A C 1
ATOM 1139 O O . GLY A 1 140 ? 16.137 -5.184 29.951 1.00 49.03 140 GLY A O 1
ATOM 1140 N N . VAL A 1 141 ? 16.763 -6.115 28.008 1.00 49.31 141 VAL A N 1
ATOM 1141 C CA . VAL A 1 141 ? 16.875 -7.482 28.538 1.00 49.31 141 VAL A CA 1
ATOM 1142 C C . VAL A 1 141 ? 18.288 -7.690 29.085 1.00 49.31 141 VAL A C 1
ATOM 1144 O O . VAL A 1 141 ? 19.173 -8.245 28.435 1.00 49.31 141 VAL A O 1
ATOM 1147 N N . SER A 1 142 ? 18.513 -7.205 30.307 1.00 38.75 142 SER A N 1
ATOM 1148 C CA . SER A 1 142 ? 19.663 -7.606 31.119 1.00 38.75 142 SER A CA 1
ATOM 1149 C C . SER A 1 142 ? 19.485 -9.074 31.501 1.00 38.75 142 SER A C 1
ATOM 1151 O O . SER A 1 142 ? 18.694 -9.380 32.391 1.00 38.75 142 SER A O 1
ATOM 1153 N N . TRP A 1 143 ? 20.227 -9.977 30.863 1.00 45.69 143 TRP A N 1
ATOM 1154 C CA . TRP A 1 143 ? 20.356 -11.354 31.335 1.00 45.69 143 TRP A CA 1
ATOM 1155 C C . TRP A 1 143 ? 21.029 -11.320 32.716 1.00 45.69 143 TRP A C 1
ATOM 1157 O O . TRP A 1 143 ? 22.202 -10.960 32.831 1.00 45.69 143 TRP A O 1
ATOM 1167 N N . ARG A 1 144 ? 20.256 -11.603 33.765 1.00 38.75 144 ARG A N 1
ATOM 1168 C CA . ARG A 1 144 ? 20.751 -12.024 35.078 1.00 38.75 144 ARG A CA 1
ATOM 1169 C C . ARG A 1 144 ? 20.395 -13.484 35.271 1.00 38.75 144 ARG A C 1
ATOM 1171 O O . ARG A 1 144 ? 19.284 -13.856 34.835 1.00 38.75 144 ARG A O 1
#

Radius of gyration: 21.52 Å; chains: 1; bounding box: 47×40×61 Å